Protein AF-A0A5R9IET9-F1 (afdb_monomer_lite)

Foldseek 3Di:
DDDDDDDPPPPPPPCPDPCALVNVFVVQAQHACVVVCCVQQQFDWDDLDPPDIDTDGWDWDWDADPQGKIKIWTHDPRFQKIKIFIAHNVRGTHGIDMDHPRSD

pLDDT: mean 86.08, std 18.04, range [39.84, 98.75]

Organism: NCBI:txid2020715

Sequence (104 aa):
MVSVLLIFSFLSACVSQIATIDEHVSSYIGKPISQVQELYLTPQRASIGFFESKVFAWSEEQKKFENGDTLYSYTNPYKDCVINWVADKNNIIISGSYLGDGCG

Secondary structure (DSSP, 8-state):
--------------------HHHHHHTTTTSBHHHHHHHHHS-EEEEEETTEEEEE-PEEEEEE-TTS-EEEEEE-SSSS-EEEEEE-TTSBEEEEEEESGGG-

Structure (mmCIF, N/CA/C/O backbone):
data_AF-A0A5R9IET9-F1
#
_entry.id   AF-A0A5R9IET9-F1
#
loop_
_atom_site.group_PDB
_atom_site.id
_atom_site.type_symbol
_atom_site.label_atom_id
_atom_site.label_alt_id
_atom_site.label_comp_id
_atom_site.label_asym_id
_atom_site.label_entity_id
_atom_site.label_seq_id
_atom_site.pdbx_PDB_ins_code
_atom_site.Cartn_x
_atom_site.Cartn_y
_atom_site.Cartn_z
_atom_site.occupancy
_atom_site.B_iso_or_equiv
_atom_site.auth_seq_id
_atom_site.auth_comp_id
_atom_site.auth_asym_id
_atom_site.auth_atom_id
_atom_site.pdbx_PDB_model_num
ATOM 1 N N . MET A 1 1 ? 22.419 -62.515 11.029 1.00 39.84 1 MET A N 1
ATOM 2 C CA . MET A 1 1 ? 23.284 -61.878 10.015 1.00 39.84 1 MET A CA 1
ATOM 3 C C . MET A 1 1 ? 22.512 -60.737 9.382 1.00 39.84 1 MET A C 1
ATOM 5 O O . MET A 1 1 ? 21.313 -60.862 9.196 1.00 39.84 1 MET A O 1
ATOM 9 N N . VAL A 1 2 ? 23.228 -59.634 9.198 1.00 44.53 2 VAL A N 1
ATOM 10 C CA . VAL A 1 2 ? 22.842 -58.260 8.843 1.00 44.53 2 VAL A CA 1
ATOM 11 C C . VAL A 1 2 ? 21.641 -58.137 7.895 1.00 44.53 2 VAL A C 1
ATOM 13 O O . VAL A 1 2 ? 21.699 -58.626 6.773 1.00 44.53 2 VAL A O 1
ATOM 16 N N . SER A 1 3 ? 20.603 -57.408 8.321 1.00 40.84 3 SER A N 1
ATOM 17 C CA . SER A 1 3 ? 19.597 -56.846 7.414 1.00 40.84 3 SER A CA 1
ATOM 18 C C . SER A 1 3 ? 19.834 -55.340 7.311 1.00 40.84 3 SER A C 1
ATOM 20 O O . SER A 1 3 ? 19.934 -54.642 8.319 1.00 40.84 3 SER A O 1
ATOM 22 N N . VAL A 1 4 ? 20.030 -54.894 6.077 1.00 49.91 4 VAL A N 1
ATOM 23 C CA . VAL A 1 4 ? 20.522 -53.577 5.660 1.00 49.91 4 VAL A CA 1
ATOM 24 C C . VAL A 1 4 ? 19.440 -52.493 5.797 1.00 49.91 4 VAL A C 1
ATOM 26 O O . VAL A 1 4 ? 18.257 -52.761 5.605 1.00 49.91 4 VAL A O 1
ATOM 29 N N . LEU A 1 5 ? 19.896 -51.281 6.146 1.00 49.50 5 LEU A N 1
ATOM 30 C CA . LEU A 1 5 ? 19.190 -49.994 6.259 1.00 49.50 5 LEU A CA 1
ATOM 31 C C . LEU A 1 5 ? 18.113 -49.729 5.195 1.00 49.50 5 LEU A C 1
ATOM 33 O O . LEU A 1 5 ? 18.362 -49.954 4.017 1.00 49.50 5 LEU A O 1
ATOM 37 N N . LEU A 1 6 ? 17.064 -48.999 5.595 1.00 47.28 6 LEU A N 1
ATOM 38 C CA . LEU A 1 6 ? 16.492 -47.900 4.804 1.00 47.28 6 LEU A CA 1
ATOM 39 C C . LEU A 1 6 ? 15.955 -46.822 5.762 1.00 47.28 6 LEU A C 1
ATOM 41 O O . LEU A 1 6 ? 14.815 -46.861 6.218 1.00 47.28 6 LEU A O 1
ATOM 45 N N . ILE A 1 7 ? 16.821 -45.868 6.104 1.00 54.91 7 ILE A N 1
ATOM 46 C CA . ILE A 1 7 ? 16.423 -44.611 6.739 1.00 54.91 7 ILE A CA 1
ATOM 47 C C . ILE A 1 7 ? 15.775 -43.778 5.632 1.00 54.91 7 ILE A C 1
ATOM 49 O O . ILE A 1 7 ? 16.470 -43.262 4.758 1.00 54.91 7 ILE A O 1
ATOM 53 N N . PHE A 1 8 ? 14.446 -43.675 5.637 1.00 50.19 8 PHE A N 1
ATOM 54 C CA . PHE A 1 8 ? 13.748 -42.680 4.830 1.00 50.19 8 PHE A CA 1
ATOM 55 C C . PHE A 1 8 ? 13.926 -41.317 5.495 1.00 50.19 8 PHE A C 1
ATOM 57 O O . PHE A 1 8 ? 13.132 -40.882 6.327 1.00 50.19 8 PHE A O 1
ATOM 64 N N . SER A 1 9 ? 15.017 -40.655 5.130 1.00 49.50 9 SER A N 1
ATOM 65 C CA . SER A 1 9 ? 15.202 -39.227 5.326 1.00 49.50 9 SER A CA 1
ATOM 66 C C . SER A 1 9 ? 14.137 -38.511 4.496 1.00 49.50 9 SER A C 1
ATOM 68 O O . SER A 1 9 ? 14.332 -38.275 3.304 1.00 49.50 9 SER A O 1
ATOM 70 N N . PHE A 1 10 ? 12.997 -38.167 5.098 1.00 48.56 10 PHE A N 1
ATOM 71 C CA . PHE A 1 10 ? 12.159 -37.113 4.539 1.00 48.56 10 PHE A CA 1
ATOM 72 C C . PHE A 1 10 ? 12.942 -35.810 4.677 1.00 48.56 10 PHE A C 1
ATOM 74 O O . PHE A 1 10 ? 12.880 -35.115 5.687 1.00 48.56 10 PHE A O 1
ATOM 81 N N . LEU A 1 11 ? 13.734 -35.516 3.648 1.00 50.78 11 LEU A N 1
ATOM 82 C CA . LEU A 1 11 ? 14.137 -34.164 3.320 1.00 50.78 11 LEU A CA 1
ATOM 83 C C . LEU A 1 11 ? 12.828 -33.401 3.100 1.00 50.78 11 LEU A C 1
ATOM 85 O O . LEU A 1 11 ? 12.227 -33.496 2.030 1.00 50.78 11 LEU A O 1
ATOM 89 N N . SER A 1 12 ? 12.340 -32.703 4.127 1.00 56.66 12 SER A N 1
ATOM 90 C CA . SER A 1 12 ? 11.349 -31.655 3.930 1.00 56.66 12 SER A CA 1
ATOM 91 C C . SER A 1 12 ? 12.040 -30.603 3.077 1.00 56.66 12 SER A C 1
ATOM 93 O O . SER A 1 12 ? 12.797 -29.772 3.580 1.00 56.66 12 SER A O 1
ATOM 95 N N . ALA A 1 13 ? 11.879 -30.723 1.762 1.00 50.06 13 ALA A N 1
ATOM 96 C CA . ALA A 1 13 ? 12.290 -29.702 0.829 1.00 50.06 13 ALA A CA 1
ATOM 97 C C . ALA A 1 13 ? 11.670 -28.392 1.319 1.00 50.06 13 ALA A C 1
ATOM 99 O O . ALA A 1 13 ? 10.448 -28.288 1.434 1.00 50.06 13 ALA A O 1
ATOM 100 N N . CYS A 1 14 ? 12.518 -27.424 1.669 1.00 52.06 14 CYS A N 1
ATOM 101 C CA . CYS A 1 14 ? 12.099 -26.045 1.814 1.00 52.06 14 CYS A CA 1
ATOM 102 C C . CYS A 1 14 ? 11.454 -25.656 0.488 1.00 52.06 14 CYS A C 1
ATOM 104 O O . CYS A 1 14 ? 12.145 -25.404 -0.498 1.00 52.06 14 CYS A O 1
ATOM 106 N N . VAL A 1 15 ? 10.126 -25.639 0.452 1.00 50.50 15 VAL A N 1
ATOM 107 C CA . VAL A 1 15 ? 9.406 -24.892 -0.563 1.00 50.50 15 VAL A CA 1
ATOM 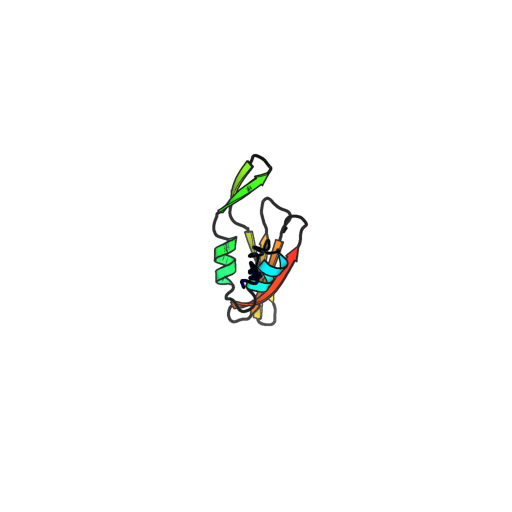108 C C . VAL A 1 15 ? 9.645 -23.439 -0.173 1.00 50.50 15 VAL A C 1
ATOM 110 O O . VAL A 1 15 ? 8.887 -22.859 0.595 1.00 50.50 15 VAL A O 1
ATOM 113 N N . SER A 1 16 ? 10.761 -22.855 -0.612 1.00 48.75 16 SER A N 1
ATOM 114 C CA . SER A 1 16 ? 10.888 -21.400 -0.702 1.00 48.75 16 SER A CA 1
ATOM 115 C C . SER A 1 16 ? 9.916 -20.965 -1.792 1.00 48.75 16 SER A C 1
ATOM 117 O O . SER A 1 16 ? 10.279 -20.794 -2.954 1.00 48.75 16 SER A O 1
ATOM 119 N N . GLN A 1 17 ? 8.643 -20.964 -1.407 1.00 46.19 17 GLN A N 1
ATOM 120 C CA . GLN A 1 17 ? 7.504 -20.617 -2.223 1.00 46.19 17 GLN A CA 1
ATOM 121 C C . GLN A 1 17 ? 7.678 -19.148 -2.579 1.00 46.19 17 GLN A C 1
ATOM 123 O O . GLN A 1 17 ? 7.909 -18.312 -1.705 1.00 46.19 17 GLN A O 1
ATOM 128 N N . ILE A 1 18 ? 7.657 -18.862 -3.877 1.00 50.19 18 ILE A N 1
ATOM 129 C CA . ILE A 1 18 ? 7.484 -17.513 -4.403 1.00 50.19 18 ILE A CA 1
ATOM 130 C C . ILE A 1 18 ? 6.270 -16.952 -3.669 1.00 50.19 18 ILE A C 1
ATOM 132 O O . ILE A 1 18 ? 5.167 -17.455 -3.880 1.00 50.19 18 ILE A O 1
ATOM 136 N N . ALA A 1 19 ? 6.496 -16.005 -2.756 1.00 61.06 19 ALA A N 1
ATOM 137 C CA . ALA A 1 19 ? 5.411 -15.367 -2.037 1.00 61.06 19 ALA A CA 1
ATOM 138 C C . ALA A 1 19 ? 4.520 -14.709 -3.090 1.00 61.06 19 ALA A C 1
ATOM 140 O O . ALA A 1 19 ? 4.962 -13.813 -3.812 1.00 61.06 19 ALA A O 1
ATOM 141 N N . THR A 1 20 ? 3.308 -15.224 -3.244 1.00 83.94 20 THR A N 1
ATOM 142 C CA . THR A 1 20 ? 2.335 -14.662 -4.182 1.00 83.94 20 THR A CA 1
ATOM 143 C C . THR A 1 20 ? 1.965 -13.251 -3.731 1.00 83.94 20 THR A C 1
ATOM 145 O O . THR A 1 20 ? 2.070 -12.923 -2.547 1.00 83.94 20 THR A O 1
ATOM 148 N N . ILE A 1 21 ? 1.508 -12.395 -4.648 1.00 90.50 21 ILE A N 1
ATOM 149 C CA . ILE A 1 21 ? 1.015 -11.068 -4.257 1.00 90.50 21 ILE A CA 1
ATOM 150 C C . ILE A 1 21 ? -0.136 -11.174 -3.234 1.00 90.50 21 ILE A C 1
ATOM 152 O O . ILE A 1 21 ? -0.236 -10.340 -2.338 1.00 90.50 21 ILE A O 1
ATOM 156 N N . ASP A 1 22 ? -0.934 -12.246 -3.287 1.00 90.19 22 ASP A N 1
ATOM 157 C CA . ASP A 1 22 ? -1.962 -12.562 -2.288 1.00 90.19 22 ASP A CA 1
ATOM 158 C C . ASP A 1 22 ? -1.374 -12.820 -0.891 1.00 90.19 22 ASP A C 1
ATOM 160 O O . ASP A 1 22 ? -1.867 -12.292 0.109 1.00 90.19 22 ASP A O 1
ATOM 164 N N . GLU A 1 23 ? -0.306 -13.614 -0.795 1.00 92.38 23 GLU A N 1
ATOM 165 C CA . GLU A 1 23 ? 0.412 -13.854 0.464 1.00 92.38 23 GLU A CA 1
ATOM 166 C C . GLU A 1 23 ? 1.070 -12.573 0.972 1.00 92.38 23 GLU A C 1
ATOM 168 O O . GLU A 1 23 ? 0.981 -12.255 2.159 1.00 92.38 23 GLU A O 1
ATOM 173 N N . HIS A 1 24 ? 1.677 -11.798 0.071 1.00 92.81 24 HIS A N 1
ATOM 174 C CA . HIS A 1 24 ? 2.251 -10.501 0.406 1.00 92.81 24 HIS A CA 1
ATOM 175 C C . HIS A 1 24 ? 1.188 -9.589 1.020 1.00 92.81 24 HIS A C 1
ATOM 177 O O . HIS A 1 24 ? 1.384 -9.086 2.125 1.00 92.81 24 HIS A O 1
ATOM 183 N N . VAL A 1 25 ? 0.030 -9.448 0.369 1.00 95.06 25 VAL A N 1
ATOM 184 C CA . VAL A 1 25 ? -1.061 -8.597 0.853 1.00 95.06 25 VAL A CA 1
ATOM 185 C C . VAL A 1 25 ? -1.681 -9.140 2.152 1.00 95.06 25 VAL A C 1
ATOM 187 O O . VAL A 1 25 ? -1.876 -8.422 3.130 1.00 95.06 25 VAL A O 1
ATOM 190 N N . SER A 1 26 ? -1.952 -10.434 2.250 1.00 94.44 26 SER A N 1
ATOM 191 C CA . SER A 1 26 ? -2.514 -10.987 3.491 1.00 94.44 26 SER A CA 1
ATOM 192 C C . SER A 1 26 ? -1.547 -10.903 4.684 1.00 94.44 26 SER A C 1
ATOM 194 O O . SER A 1 26 ? -1.997 -10.767 5.823 1.00 94.44 26 SER A O 1
ATOM 196 N N . SER A 1 27 ? -0.228 -10.894 4.453 1.00 96.00 27 SER A N 1
ATOM 197 C CA . SER A 1 27 ? 0.783 -10.864 5.523 1.00 96.00 27 SER A CA 1
ATOM 198 C C . SER A 1 27 ? 0.857 -9.560 6.334 1.00 96.00 27 SER A C 1
ATOM 200 O O . SER A 1 27 ? 1.471 -9.550 7.407 1.00 96.00 27 SER A O 1
ATOM 202 N N . TYR A 1 28 ? 0.257 -8.462 5.856 1.00 96.94 28 TYR A N 1
ATOM 203 C CA . TYR A 1 28 ? 0.217 -7.186 6.587 1.00 96.94 28 TYR A CA 1
ATOM 204 C C . TYR A 1 28 ? -1.103 -6.928 7.316 1.00 96.94 28 TYR A C 1
ATOM 206 O O . TYR A 1 28 ? -1.194 -5.948 8.054 1.00 96.94 28 TYR A O 1
ATOM 214 N N . ILE A 1 29 ? -2.110 -7.797 7.183 1.00 97.81 29 ILE A N 1
ATOM 215 C CA . ILE A 1 29 ? -3.336 -7.671 7.979 1.00 97.81 29 ILE A CA 1
ATOM 216 C C . ILE A 1 29 ? -2.991 -7.747 9.474 1.00 97.81 29 ILE A C 1
ATOM 218 O O . ILE A 1 29 ? -2.228 -8.606 9.914 1.00 97.81 29 ILE A O 1
ATOM 222 N N . GLY A 1 30 ? -3.532 -6.815 10.259 1.00 98.12 30 GLY A N 1
ATOM 223 C CA . GLY A 1 30 ? -3.239 -6.652 11.683 1.00 98.12 30 GLY A CA 1
ATOM 224 C C . GLY A 1 30 ? -1.947 -5.887 11.988 1.00 98.12 30 GLY A C 1
ATOM 225 O O . GLY A 1 30 ? -1.649 -5.655 13.160 1.00 98.12 30 GLY A O 1
ATOM 226 N N . LYS A 1 31 ? -1.178 -5.465 10.974 1.00 98.38 31 LYS A N 1
ATOM 227 C CA . LYS A 1 31 ? 0.029 -4.648 11.160 1.00 98.38 31 LYS A CA 1
ATOM 228 C C . LYS A 1 31 ? -0.274 -3.150 11.055 1.00 98.38 31 LYS A C 1
ATOM 230 O O . LYS A 1 31 ? -1.258 -2.765 10.425 1.00 98.38 31 LYS A O 1
ATOM 235 N N . PRO A 1 32 ? 0.578 -2.284 11.631 1.00 98.56 32 PRO A N 1
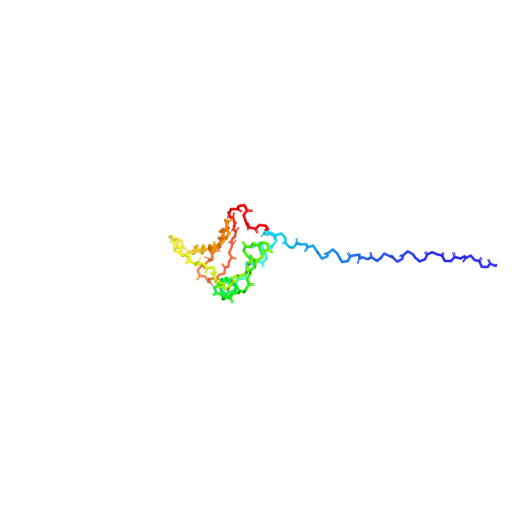ATOM 236 C CA . PRO A 1 32 ? 0.487 -0.847 11.410 1.00 98.56 32 PRO A CA 1
ATOM 237 C C . PRO A 1 32 ? 0.723 -0.482 9.940 1.00 98.56 32 PRO A C 1
ATOM 239 O O . PRO A 1 32 ? 1.659 -0.997 9.320 1.00 98.56 32 PRO A O 1
ATOM 242 N N . ILE A 1 33 ? -0.050 0.472 9.412 1.00 98.38 33 ILE A N 1
ATOM 243 C CA . ILE A 1 33 ? 0.124 0.985 8.041 1.00 98.38 33 ILE A CA 1
ATOM 244 C C . ILE A 1 33 ? 1.525 1.565 7.800 1.00 98.38 33 ILE A C 1
ATOM 246 O O . ILE A 1 33 ? 2.028 1.521 6.681 1.00 98.38 33 ILE A O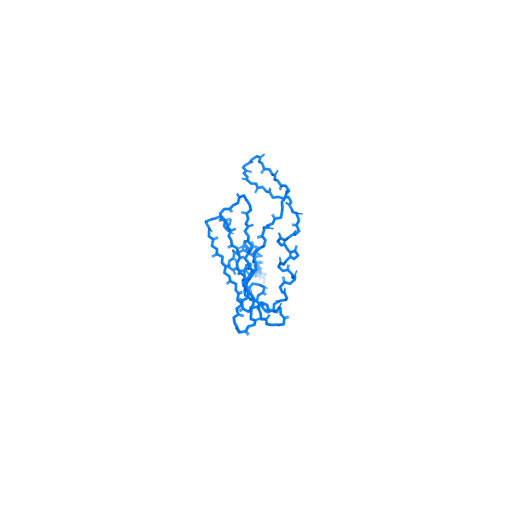 1
ATOM 250 N N . SER A 1 34 ? 2.208 2.026 8.852 1.00 98.19 34 SER A N 1
ATOM 251 C CA . SER A 1 34 ? 3.568 2.562 8.753 1.00 98.19 34 SER A CA 1
ATOM 252 C C . SER A 1 34 ? 4.578 1.561 8.184 1.00 98.19 34 SER A C 1
ATOM 254 O O . SER A 1 34 ? 5.517 1.981 7.519 1.00 98.19 34 SER A O 1
ATOM 256 N N . GLN A 1 35 ? 4.377 0.250 8.372 1.00 97.75 35 GLN A N 1
ATOM 257 C CA . GLN A 1 35 ? 5.257 -0.764 7.772 1.00 97.75 35 GLN A CA 1
ATOM 258 C C . GLN A 1 35 ? 5.089 -0.849 6.251 1.00 97.75 35 GLN A C 1
ATOM 260 O O . GLN A 1 35 ? 6.053 -1.072 5.523 1.00 97.75 35 GLN A O 1
ATOM 265 N N . VAL A 1 36 ? 3.861 -0.671 5.764 1.00 96.81 36 VAL A N 1
ATOM 266 C CA . VAL A 1 36 ? 3.556 -0.617 4.330 1.00 96.81 36 VAL A CA 1
ATOM 267 C C . VAL A 1 36 ? 4.090 0.686 3.736 1.00 96.81 36 VAL A C 1
ATOM 269 O O . VAL A 1 36 ? 4.715 0.666 2.679 1.00 96.81 36 VAL A O 1
ATOM 272 N N . GLN A 1 37 ? 3.921 1.808 4.438 1.00 97.25 37 GLN A N 1
ATOM 273 C CA . GLN A 1 37 ? 4.490 3.094 4.033 1.00 97.25 37 GLN A CA 1
ATOM 274 C C . GLN A 1 37 ? 6.010 3.023 3.911 1.00 97.25 37 GLN A C 1
ATOM 276 O O . GLN A 1 37 ? 6.558 3.434 2.893 1.00 97.25 37 GLN A O 1
ATOM 281 N N . GLU A 1 38 ? 6.688 2.453 4.908 1.00 96.12 38 GLU A N 1
ATOM 282 C CA . GLU A 1 38 ? 8.135 2.244 4.868 1.00 96.12 38 GLU A CA 1
ATOM 283 C C . GLU A 1 38 ? 8.541 1.381 3.669 1.00 96.12 38 GLU A C 1
ATOM 285 O O . GLU A 1 38 ? 9.476 1.735 2.953 1.00 96.12 38 GLU A O 1
ATOM 290 N N . LEU A 1 39 ? 7.810 0.301 3.386 1.00 94.31 39 LEU A N 1
ATOM 291 C CA . LEU A 1 39 ? 8.093 -0.567 2.244 1.00 94.31 39 LEU A CA 1
ATOM 292 C C . LEU A 1 39 ? 7.954 0.153 0.891 1.00 94.31 39 LEU A C 1
ATOM 294 O O . LEU A 1 39 ? 8.823 0.017 0.030 1.00 94.31 39 LEU A O 1
ATOM 298 N N 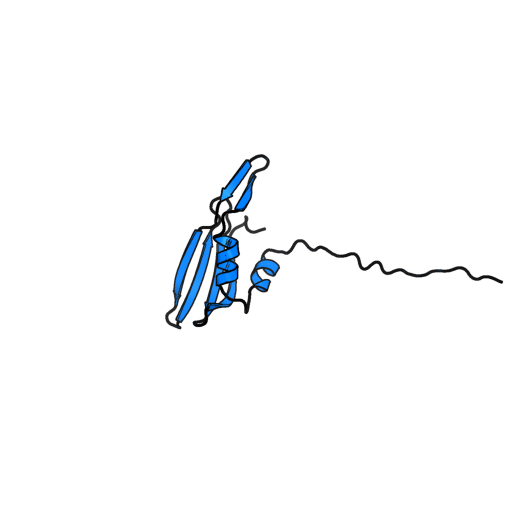. TYR A 1 40 ? 6.854 0.876 0.672 1.00 94.75 40 TYR A N 1
ATOM 299 C CA . TYR A 1 40 ? 6.501 1.391 -0.657 1.00 94.75 40 TYR A CA 1
ATOM 300 C C . TYR A 1 40 ? 7.020 2.799 -0.941 1.00 94.75 40 TYR A C 1
ATOM 302 O O . TYR A 1 40 ? 7.302 3.120 -2.098 1.00 94.75 40 TYR A O 1
ATOM 310 N N . LEU A 1 41 ? 7.174 3.630 0.091 1.00 95.31 41 LEU A N 1
ATOM 311 C CA . LEU A 1 41 ? 7.662 5.003 -0.051 1.00 95.31 41 LEU A CA 1
ATOM 312 C C . LEU A 1 41 ? 9.187 5.103 0.042 1.00 95.31 41 LEU A C 1
ATOM 314 O O . LEU A 1 41 ? 9.749 6.138 -0.319 1.00 95.31 41 LEU A O 1
ATOM 318 N N . THR A 1 42 ? 9.874 4.039 0.469 1.00 95.12 42 THR A N 1
ATOM 319 C CA . THR A 1 42 ? 11.338 3.985 0.423 1.00 95.12 42 THR A CA 1
ATOM 320 C C . THR A 1 42 ? 11.809 3.763 -1.017 1.00 95.12 42 THR A C 1
ATOM 322 O O . THR A 1 42 ? 11.446 2.757 -1.634 1.00 95.12 42 THR A O 1
ATOM 325 N N . PRO A 1 43 ? 12.647 4.659 -1.579 1.00 92.56 43 PRO A N 1
ATOM 326 C CA . PRO A 1 43 ? 13.199 4.465 -2.910 1.00 92.56 43 PRO A CA 1
ATOM 327 C C . PRO A 1 43 ? 14.046 3.196 -2.979 1.00 92.56 43 PRO A C 1
ATOM 329 O O . PRO A 1 43 ? 15.018 3.035 -2.241 1.00 92.56 43 PRO A O 1
ATOM 332 N N . GLN A 1 44 ? 13.715 2.323 -3.919 1.00 87.50 44 GLN A N 1
ATOM 333 C CA . GLN A 1 44 ? 14.416 1.067 -4.142 1.00 87.50 44 GLN A CA 1
ATOM 334 C C . GLN A 1 44 ? 14.806 0.922 -5.607 1.00 87.50 44 GLN A C 1
ATOM 336 O O . GLN A 1 44 ? 14.148 1.445 -6.510 1.00 87.50 44 GLN A O 1
ATOM 341 N N . ARG A 1 45 ? 15.915 0.219 -5.854 1.00 87.62 45 ARG A N 1
ATOM 342 C CA . ARG A 1 45 ? 16.316 -0.146 -7.211 1.00 87.62 45 ARG A CA 1
ATOM 343 C C . ARG A 1 45 ? 15.523 -1.376 -7.633 1.00 87.62 45 ARG A C 1
ATOM 345 O O . ARG A 1 45 ? 15.733 -2.446 -7.073 1.00 87.62 45 ARG A O 1
ATOM 352 N N . ALA A 1 46 ? 14.686 -1.238 -8.652 1.00 85.38 46 ALA A N 1
ATOM 353 C CA . ALA A 1 46 ? 13.964 -2.358 -9.242 1.00 85.38 46 ALA A CA 1
ATOM 354 C C . ALA A 1 46 ? 14.179 -2.417 -10.758 1.00 85.38 46 ALA A C 1
ATOM 356 O O . ALA A 1 46 ? 14.402 -1.397 -11.421 1.00 85.38 46 ALA A O 1
ATOM 357 N N . SER A 1 47 ? 14.148 -3.637 -11.298 1.00 84.00 47 SER A N 1
ATOM 358 C CA . SER A 1 47 ? 14.113 -3.859 -12.743 1.00 84.00 47 SER A CA 1
ATOM 359 C C . SER A 1 47 ? 12.751 -3.418 -13.280 1.00 84.00 47 SER A C 1
ATOM 361 O O . SER A 1 47 ? 11.713 -3.782 -12.727 1.00 84.00 47 SER A O 1
ATOM 363 N N . ILE A 1 48 ? 12.777 -2.624 -14.349 1.00 83.31 48 ILE A N 1
ATOM 364 C CA . ILE A 1 48 ? 11.583 -2.180 -15.085 1.00 83.31 48 ILE A CA 1
ATOM 365 C C . ILE A 1 48 ? 11.531 -2.787 -16.499 1.00 83.31 48 ILE A C 1
ATOM 367 O O . ILE A 1 48 ? 10.657 -2.464 -17.292 1.00 83.31 48 ILE A O 1
ATOM 371 N N . GLY A 1 49 ? 12.480 -3.672 -16.815 1.00 80.38 49 GLY A N 1
ATOM 372 C CA . GLY A 1 49 ? 12.629 -4.342 -18.101 1.00 80.38 49 GLY A CA 1
ATOM 373 C C . GLY A 1 49 ? 13.900 -5.195 -18.140 1.00 80.38 49 GLY A C 1
ATOM 374 O O . GLY A 1 49 ? 14.723 -5.149 -17.225 1.00 80.38 49 GLY A O 1
ATOM 375 N N . PHE A 1 50 ? 14.085 -5.955 -19.224 1.00 78.81 50 PHE A N 1
ATOM 376 C CA . PHE A 1 50 ? 15.141 -6.977 -19.341 1.00 78.81 50 PHE A CA 1
ATOM 377 C C . PHE A 1 50 ? 16.575 -6.431 -19.175 1.00 78.81 50 PHE A C 1
ATOM 379 O O . PHE A 1 50 ? 17.466 -7.158 -18.748 1.00 78.81 50 PHE A O 1
ATOM 386 N N . PHE A 1 51 ? 16.791 -5.143 -19.470 1.00 84.12 51 PHE A N 1
ATOM 387 C CA . PHE A 1 51 ? 18.096 -4.475 -19.360 1.00 84.12 51 PHE A CA 1
ATOM 388 C C . PHE A 1 51 ? 18.037 -3.111 -18.658 1.00 84.12 51 PHE A C 1
ATOM 390 O O . PHE A 1 51 ? 19.019 -2.371 -18.675 1.00 84.12 51 PHE A O 1
ATOM 397 N N . GLU A 1 52 ? 16.907 -2.758 -18.040 1.00 88.12 52 GLU A N 1
ATOM 398 C CA . GLU A 1 52 ? 16.734 -1.453 -17.404 1.00 88.12 52 GLU A CA 1
ATOM 399 C C . GLU A 1 52 ? 16.343 -1.596 -15.932 1.00 88.12 52 GLU A C 1
ATOM 401 O O . GLU A 1 52 ? 15.434 -2.340 -15.561 1.00 88.12 52 GLU A O 1
ATOM 406 N N . SER A 1 53 ? 17.043 -0.843 -15.085 1.00 88.25 53 SER A N 1
ATOM 407 C CA . SER A 1 53 ? 16.716 -0.685 -13.671 1.00 88.25 53 SER A CA 1
ATOM 408 C C . SER A 1 53 ? 16.587 0.792 -13.337 1.00 88.25 53 SER A C 1
ATOM 410 O O . SER A 1 53 ? 17.423 1.592 -13.769 1.00 88.25 53 SER A O 1
ATOM 412 N N . LYS A 1 54 ? 15.597 1.144 -12.520 1.00 90.25 54 LYS A N 1
ATOM 413 C CA . LYS A 1 54 ? 15.423 2.497 -11.982 1.00 90.25 54 LYS A CA 1
ATOM 414 C C . LYS A 1 54 ? 15.412 2.449 -10.465 1.00 90.25 54 LYS A C 1
ATOM 416 O O . LYS A 1 54 ? 15.025 1.447 -9.871 1.00 90.25 54 LYS A O 1
ATOM 421 N N . VAL A 1 55 ? 15.837 3.548 -9.853 1.00 93.31 55 VAL A N 1
ATOM 422 C CA . VAL A 1 55 ? 15.577 3.809 -8.437 1.00 93.31 55 VAL A CA 1
ATOM 423 C C . VAL A 1 55 ? 14.279 4.592 -8.364 1.00 93.31 55 VAL A C 1
ATOM 425 O O . VAL A 1 55 ? 14.186 5.659 -8.970 1.00 93.31 55 VAL A O 1
ATOM 428 N N . PHE A 1 56 ? 13.284 4.058 -7.667 1.00 91.88 56 PHE A N 1
ATOM 429 C CA . PHE A 1 56 ? 12.003 4.729 -7.487 1.00 91.88 56 PHE A CA 1
ATOM 430 C C . PHE A 1 56 ? 11.301 4.283 -6.212 1.00 91.88 56 PHE A C 1
ATOM 432 O O . PHE A 1 56 ? 11.579 3.213 -5.673 1.00 91.88 56 PHE A O 1
ATOM 439 N N . ALA A 1 57 ? 10.384 5.126 -5.756 1.00 94.94 57 ALA A N 1
ATOM 440 C CA . ALA A 1 57 ? 9.379 4.793 -4.762 1.00 94.94 57 ALA A CA 1
ATOM 441 C C . ALA A 1 57 ? 8.011 4.731 -5.449 1.00 94.94 57 ALA A C 1
ATOM 443 O O . ALA A 1 57 ? 7.824 5.290 -6.535 1.00 94.94 57 ALA A O 1
ATOM 444 N N . TRP A 1 58 ? 7.070 4.041 -4.823 1.00 96.50 58 TRP A N 1
ATOM 445 C CA . TRP A 1 58 ? 5.678 4.052 -5.250 1.00 96.50 58 TRP A CA 1
ATOM 446 C C . TRP A 1 58 ? 5.039 5.384 -4.842 1.00 96.50 58 TRP A C 1
ATOM 448 O O . TRP A 1 58 ? 5.515 6.053 -3.923 1.00 96.50 58 TRP A O 1
ATOM 458 N N . SER A 1 59 ? 3.964 5.780 -5.517 1.00 97.12 59 SER A N 1
ATOM 459 C CA . SER A 1 59 ? 3.173 6.949 -5.123 1.00 97.12 59 SER A CA 1
ATOM 460 C C . SER A 1 59 ? 1.998 6.523 -4.250 1.00 97.12 59 SER A C 1
ATOM 462 O O . SER A 1 59 ? 1.280 5.594 -4.617 1.00 97.12 59 SER A O 1
ATOM 464 N N . GLU A 1 60 ? 1.789 7.207 -3.126 1.00 98.19 60 GLU A N 1
ATOM 465 C CA . GLU A 1 60 ? 0.657 6.971 -2.225 1.00 98.19 60 GLU A CA 1
ATOM 466 C C . GLU A 1 60 ? -0.452 8.003 -2.453 1.00 98.19 60 GLU A C 1
ATOM 468 O O . GLU A 1 60 ? -0.200 9.208 -2.495 1.00 98.19 60 GLU A O 1
ATOM 473 N N . GLU A 1 61 ? -1.689 7.521 -2.514 1.00 98.31 61 GLU A N 1
ATOM 474 C CA . GLU A 1 61 ? -2.900 8.325 -2.390 1.00 98.31 61 GLU A CA 1
ATOM 475 C C . GLU A 1 61 ? -3.720 7.849 -1.191 1.00 98.31 61 GLU A C 1
ATOM 477 O O . GLU A 1 61 ? -3.842 6.648 -0.939 1.00 98.31 61 GLU A O 1
ATOM 482 N N . GLN A 1 62 ? -4.308 8.792 -0.452 1.00 98.31 62 GLN A N 1
ATOM 483 C CA . GLN A 1 62 ? -5.108 8.491 0.732 1.00 98.31 62 GLN A CA 1
ATOM 484 C C . GLN A 1 62 ? -6.541 8.990 0.582 1.00 98.31 62 GLN A C 1
ATOM 486 O O . GLN A 1 62 ? -6.784 10.121 0.155 1.00 98.31 62 GLN A O 1
ATOM 491 N N . LYS A 1 63 ? -7.499 8.174 1.023 1.00 98.38 63 LYS A N 1
ATOM 492 C CA . LYS A 1 63 ? -8.910 8.548 1.116 1.00 98.38 63 LYS A CA 1
ATOM 493 C C . LYS A 1 63 ? -9.475 8.135 2.467 1.00 98.38 63 LYS A C 1
ATOM 495 O O . LYS A 1 63 ? -9.510 6.955 2.796 1.00 98.38 63 LYS A O 1
ATOM 500 N N . LYS A 1 64 ? -9.971 9.109 3.228 1.00 98.06 64 LYS A N 1
ATOM 501 C CA . LYS A 1 64 ? -10.675 8.851 4.489 1.00 98.06 64 LYS A CA 1
ATOM 502 C C . LYS A 1 64 ? -12.125 8.462 4.225 1.00 98.06 64 LYS A C 1
ATOM 504 O O . LYS A 1 64 ? -12.796 9.084 3.400 1.00 98.06 64 LYS A O 1
ATOM 509 N N . PHE A 1 65 ? -12.598 7.454 4.940 1.00 97.69 65 PHE A N 1
ATOM 510 C CA . PHE A 1 65 ? -13.993 7.038 4.966 1.00 97.69 65 PHE A CA 1
ATOM 511 C C . PHE A 1 65 ? -14.745 7.724 6.116 1.00 97.69 65 PHE A C 1
ATOM 513 O O . PHE A 1 65 ? -14.148 8.189 7.087 1.00 97.69 65 PHE A O 1
ATOM 520 N N . GLU A 1 66 ? -16.076 7.783 6.020 1.00 97.12 66 GLU A N 1
ATOM 521 C CA . GLU A 1 66 ? -16.930 8.428 7.034 1.00 97.12 66 GLU A CA 1
ATOM 522 C C . GLU A 1 66 ? -16.876 7.727 8.399 1.00 97.12 66 GLU A C 1
ATOM 524 O O . GLU A 1 66 ? -17.056 8.363 9.435 1.00 97.12 66 GLU A O 1
ATOM 529 N N . ASN A 1 67 ? -16.586 6.423 8.412 1.00 95.75 67 ASN A N 1
ATOM 530 C CA . ASN A 1 67 ? -16.441 5.624 9.630 1.00 95.75 67 ASN A CA 1
ATOM 531 C C . ASN A 1 67 ? -15.096 5.846 10.357 1.00 95.75 67 ASN A C 1
ATOM 533 O O . ASN A 1 67 ? -14.886 5.277 11.428 1.00 95.75 67 ASN A O 1
ATOM 537 N N . GLY A 1 68 ? -14.208 6.678 9.803 1.00 96.50 68 GLY A N 1
ATOM 538 C CA . GLY A 1 68 ? -12.890 6.985 10.358 1.00 96.50 68 GLY A CA 1
ATOM 539 C C . GLY A 1 68 ? -11.749 6.111 9.833 1.00 96.50 68 GLY A C 1
ATOM 540 O O . GLY A 1 68 ? -10.595 6.409 10.141 1.00 96.50 68 GLY A O 1
ATOM 541 N N . ASP A 1 69 ? -12.040 5.090 9.027 1.00 98.25 69 ASP A N 1
ATOM 542 C CA . ASP A 1 69 ? -11.019 4.277 8.365 1.00 98.25 69 ASP A CA 1
ATOM 543 C C . ASP A 1 69 ? -10.358 5.064 7.223 1.00 98.25 69 ASP A C 1
ATOM 545 O O . ASP A 1 69 ? -10.905 6.043 6.704 1.00 98.25 69 ASP A O 1
ATOM 549 N N . THR A 1 70 ? -9.170 4.636 6.803 1.00 98.75 70 THR A N 1
ATOM 550 C CA . THR A 1 70 ? -8.439 5.262 5.694 1.00 98.75 70 THR A CA 1
ATOM 551 C C . THR A 1 70 ? -8.007 4.214 4.677 1.00 98.75 70 THR A C 1
ATOM 553 O O . THR A 1 70 ? -7.397 3.207 5.030 1.00 98.75 70 THR A O 1
ATOM 556 N N . LEU A 1 71 ? -8.322 4.462 3.406 1.00 98.50 71 LEU A N 1
ATOM 557 C CA . LEU A 1 71 ? -7.770 3.750 2.260 1.00 98.50 71 LEU A CA 1
ATOM 558 C C . LEU A 1 71 ? -6.433 4.382 1.869 1.00 98.50 71 LEU A C 1
ATOM 560 O O . LEU A 1 71 ? -6.375 5.586 1.622 1.00 98.50 71 LEU A O 1
ATOM 564 N N . TYR A 1 72 ? -5.405 3.553 1.750 1.00 98.56 72 TYR A N 1
ATOM 565 C CA . TYR A 1 72 ? -4.078 3.877 1.243 1.00 98.56 72 TYR A CA 1
ATOM 566 C C . TYR A 1 72 ? -3.872 3.118 -0.065 1.00 98.56 72 TYR A C 1
ATOM 568 O O . TYR A 1 72 ? -3.930 1.890 -0.075 1.00 98.56 72 TYR A O 1
ATOM 576 N N . SER A 1 73 ? -3.652 3.842 -1.157 1.00 98.38 73 SER A N 1
ATOM 577 C CA . SER A 1 73 ? -3.454 3.275 -2.494 1.00 98.38 73 SER A CA 1
ATOM 578 C C . SER A 1 73 ? -2.025 3.551 -2.939 1.00 98.38 73 SER A C 1
ATOM 580 O O . SER A 1 73 ? -1.634 4.710 -3.048 1.00 98.38 73 SER A O 1
ATOM 582 N N . TYR A 1 74 ? -1.244 2.506 -3.191 1.00 97.94 74 TYR A N 1
ATOM 583 C CA . TYR A 1 74 ? 0.138 2.603 -3.651 1.00 97.94 74 TYR A CA 1
ATOM 584 C C . TYR A 1 74 ? 0.209 2.213 -5.118 1.00 97.94 74 TYR A C 1
ATOM 586 O O . TYR A 1 74 ? -0.114 1.081 -5.465 1.00 97.94 74 TYR A O 1
ATOM 594 N N . THR A 1 75 ? 0.679 3.123 -5.966 1.00 97.75 75 THR A N 1
ATOM 595 C CA . THR A 1 75 ? 0.813 2.893 -7.411 1.00 97.75 75 THR A CA 1
ATOM 596 C C . THR A 1 75 ? 2.277 2.758 -7.801 1.00 97.75 75 THR A C 1
ATOM 598 O O . THR A 1 75 ? 3.114 3.589 -7.432 1.00 97.75 75 THR A O 1
ATOM 601 N N . ASN A 1 76 ? 2.596 1.710 -8.561 1.00 95.06 76 ASN A N 1
ATOM 602 C CA . ASN A 1 76 ? 3.922 1.542 -9.133 1.00 95.06 76 ASN A C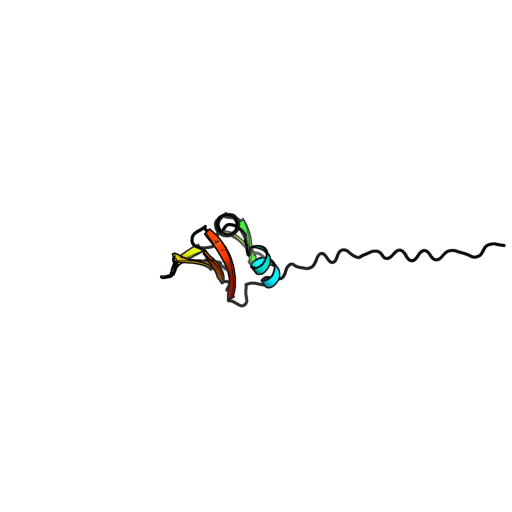A 1
ATOM 603 C C . ASN A 1 76 ? 4.073 2.443 -10.375 1.00 95.06 76 ASN A C 1
ATOM 605 O O . ASN A 1 76 ? 3.292 2.310 -11.312 1.00 95.06 76 ASN A O 1
ATOM 609 N N . PRO A 1 77 ? 5.083 3.325 -10.449 1.00 93.88 77 PRO A N 1
ATOM 610 C CA . PRO A 1 77 ? 5.236 4.234 -11.588 1.00 93.88 77 PRO A CA 1
ATOM 611 C C . PRO A 1 77 ? 5.663 3.554 -12.901 1.00 93.88 77 PRO A C 1
ATOM 613 O O . PRO A 1 77 ? 5.608 4.192 -13.950 1.00 93.88 77 PRO A O 1
ATOM 616 N N . TYR A 1 78 ? 6.112 2.294 -12.867 1.00 92.19 78 TYR A N 1
ATOM 617 C CA . TYR A 1 78 ? 6.647 1.583 -14.039 1.00 92.19 78 TYR A CA 1
ATOM 618 C C . TYR A 1 78 ? 5.978 0.235 -14.320 1.00 92.19 78 TYR A C 1
ATOM 620 O O . TYR A 1 78 ? 6.343 -0.436 -15.284 1.00 92.19 78 TYR A O 1
ATOM 628 N N . LYS A 1 79 ? 5.029 -0.185 -13.484 1.00 90.44 79 LYS A N 1
ATOM 629 C CA . LYS A 1 79 ? 4.256 -1.412 -13.675 1.00 90.44 79 LYS A CA 1
ATOM 630 C C . LYS A 1 79 ? 2.779 -1.092 -13.539 1.00 90.44 79 LYS A C 1
ATOM 632 O O . LYS A 1 79 ? 2.415 -0.259 -12.717 1.00 90.44 79 LYS A O 1
ATOM 637 N N . ASP A 1 80 ? 1.946 -1.805 -14.287 1.00 93.00 80 ASP A N 1
ATOM 638 C CA . ASP A 1 80 ? 0.506 -1.825 -14.042 1.00 93.00 80 ASP A CA 1
ATOM 639 C C . ASP A 1 80 ? 0.229 -2.593 -12.744 1.00 93.00 80 ASP A C 1
ATOM 641 O O . ASP A 1 80 ? -0.042 -3.790 -12.753 1.00 93.00 80 ASP A O 1
ATOM 645 N N . CYS A 1 81 ? 0.450 -1.932 -11.611 1.00 94.56 81 CYS A N 1
ATOM 646 C CA . CYS A 1 81 ? 0.174 -2.488 -10.302 1.00 94.56 81 CYS A CA 1
ATOM 647 C C . CYS A 1 81 ? -0.184 -1.392 -9.303 1.00 94.56 81 CYS A C 1
ATOM 649 O O . CYS A 1 81 ? 0.593 -0.461 -9.061 1.00 94.56 81 CYS A O 1
ATOM 651 N N . VAL A 1 82 ? -1.343 -1.566 -8.680 1.00 97.38 82 VAL A N 1
ATOM 652 C CA . VAL A 1 82 ? -1.834 -0.773 -7.561 1.00 97.38 82 VAL A CA 1
ATOM 653 C C . VAL A 1 82 ? -2.111 -1.710 -6.397 1.00 97.38 82 VAL A C 1
ATOM 655 O O . VAL A 1 82 ? -2.781 -2.726 -6.565 1.00 97.38 82 VAL A O 1
ATOM 658 N N . ILE A 1 83 ? -1.620 -1.364 -5.210 1.00 97.56 83 ILE A N 1
ATOM 659 C CA . ILE A 1 83 ? -1.879 -2.112 -3.978 1.00 97.56 83 ILE A CA 1
ATOM 660 C C . ILE A 1 83 ? -2.619 -1.202 -3.011 1.00 97.56 83 ILE A C 1
ATOM 662 O O . ILE A 1 83 ? -2.174 -0.098 -2.708 1.00 97.56 83 ILE A O 1
ATOM 666 N N . ASN A 1 84 ? -3.755 -1.681 -2.527 1.00 98.12 84 ASN A N 1
ATOM 667 C CA . ASN A 1 84 ? -4.672 -0.945 -1.680 1.00 98.12 84 ASN A CA 1
ATOM 668 C C . ASN A 1 84 ? -4.708 -1.563 -0.289 1.00 98.12 84 ASN A C 1
ATOM 670 O O . ASN A 1 84 ? -4.847 -2.777 -0.151 1.00 98.12 84 ASN A O 1
ATOM 674 N N . TRP A 1 85 ? -4.687 -0.716 0.730 1.00 98.44 85 TRP A N 1
ATOM 675 C CA . TRP A 1 85 ? -4.817 -1.103 2.128 1.00 98.44 85 TRP A CA 1
ATOM 676 C C . TRP A 1 85 ? -5.868 -0.252 2.804 1.00 98.44 85 TRP A C 1
ATOM 678 O O . TRP A 1 85 ? -5.861 0.967 2.664 1.00 98.44 85 TRP A O 1
ATOM 688 N N . VAL A 1 86 ? -6.747 -0.875 3.578 1.00 98.62 86 VAL A N 1
ATOM 689 C CA . VAL A 1 86 ? -7.634 -0.147 4.484 1.00 98.62 86 VAL A CA 1
ATOM 690 C C . VAL A 1 86 ? -7.095 -0.315 5.890 1.00 98.62 86 VAL A C 1
ATOM 692 O O . VAL A 1 86 ? -6.928 -1.447 6.350 1.00 98.62 86 VAL A O 1
ATOM 695 N N . ALA A 1 87 ? -6.834 0.801 6.564 1.00 98.75 87 ALA A N 1
ATOM 696 C CA . ALA A 1 87 ? -6.479 0.820 7.973 1.00 98.75 87 ALA A CA 1
ATOM 697 C C . ALA A 1 87 ? -7.599 1.439 8.811 1.00 98.75 87 ALA A C 1
ATOM 699 O O . ALA A 1 87 ? -8.268 2.379 8.373 1.00 98.75 87 ALA A O 1
ATOM 700 N N . ASP A 1 88 ? -7.784 0.909 10.016 1.00 98.56 88 ASP A N 1
ATOM 701 C CA . ASP A 1 88 ? -8.728 1.443 10.988 1.00 98.56 88 ASP A CA 1
ATOM 702 C C . ASP A 1 88 ? -8.244 2.779 11.585 1.00 98.56 88 ASP A C 1
ATOM 704 O O . ASP A 1 88 ? -7.137 3.259 11.326 1.00 98.56 88 ASP A O 1
ATOM 708 N N . LYS A 1 89 ? -9.057 3.376 12.460 1.00 97.50 89 LYS A N 1
ATOM 709 C CA . LYS A 1 89 ? -8.717 4.611 13.195 1.00 97.50 89 LYS A CA 1
ATOM 710 C C . LYS A 1 89 ? -7.443 4.537 14.056 1.00 97.50 89 LYS A C 1
ATOM 712 O O . LYS A 1 89 ? -6.946 5.576 14.485 1.00 97.50 89 LYS A O 1
ATOM 717 N N . ASN A 1 90 ? -6.939 3.337 14.348 1.00 97.94 90 ASN A N 1
ATOM 718 C CA . ASN A 1 90 ? -5.690 3.118 15.078 1.00 97.94 90 ASN A CA 1
ATOM 719 C C . ASN A 1 90 ? -4.503 2.903 14.125 1.00 97.94 90 ASN A C 1
ATOM 721 O O . ASN A 1 90 ? -3.406 2.572 14.576 1.00 97.94 90 ASN A O 1
ATOM 725 N N . ASN A 1 91 ? -4.711 3.110 12.821 1.00 97.94 91 ASN A N 1
ATOM 726 C CA . ASN A 1 91 ? -3.759 2.858 11.747 1.00 97.94 91 ASN A CA 1
ATOM 727 C C . ASN A 1 91 ? -3.345 1.382 11.631 1.00 97.94 91 ASN A C 1
ATOM 729 O O . ASN A 1 91 ? -2.237 1.089 11.176 1.00 97.94 91 ASN A O 1
ATOM 733 N N . ILE A 1 92 ? -4.218 0.454 12.035 1.00 98.62 92 ILE A N 1
ATOM 734 C CA . ILE A 1 92 ? -4.010 -0.986 11.873 1.00 98.62 92 ILE A CA 1
ATOM 735 C C . ILE A 1 92 ? -4.705 -1.453 10.602 1.00 98.62 92 ILE A C 1
ATOM 737 O O . ILE A 1 92 ? -5.886 -1.188 10.395 1.00 98.62 92 ILE A O 1
ATOM 741 N N . ILE A 1 93 ? -3.975 -2.167 9.751 1.00 98.62 93 ILE A N 1
ATOM 742 C CA . ILE A 1 93 ? -4.489 -2.697 8.491 1.00 98.62 93 ILE A CA 1
ATOM 743 C C . ILE A 1 93 ? -5.546 -3.766 8.780 1.00 98.62 93 ILE A C 1
ATOM 745 O O . ILE A 1 93 ? -5.271 -4.763 9.447 1.00 98.62 93 ILE A O 1
ATOM 749 N N . ILE A 1 94 ? -6.742 -3.580 8.228 1.00 98.44 94 ILE A N 1
ATOM 750 C CA . ILE A 1 94 ? -7.881 -4.497 8.376 1.00 98.44 94 ILE A CA 1
ATOM 751 C C . ILE A 1 94 ? -8.223 -5.236 7.081 1.00 98.44 94 ILE A C 1
ATOM 753 O O . ILE A 1 94 ? -8.831 -6.301 7.125 1.00 98.44 94 ILE A O 1
ATOM 757 N N . SER A 1 95 ? -7.829 -4.697 5.926 1.00 98.12 95 SER A N 1
ATOM 758 C CA . SER A 1 95 ? -7.968 -5.374 4.636 1.00 98.12 95 SER A CA 1
ATOM 759 C C . SER A 1 95 ? -6.937 -4.868 3.634 1.00 98.12 95 SER A C 1
ATOM 761 O O . SER A 1 95 ? -6.409 -3.761 3.775 1.00 98.12 95 SER A O 1
ATOM 763 N N . GLY A 1 96 ? -6.667 -5.683 2.618 1.00 97.19 96 GLY A N 1
ATOM 764 C CA . GLY A 1 96 ? -5.791 -5.340 1.510 1.00 97.19 96 GLY A CA 1
ATOM 765 C C . GLY A 1 96 ? -6.292 -5.950 0.206 1.00 97.19 96 GLY A C 1
ATOM 766 O O . GLY A 1 96 ? -6.989 -6.964 0.211 1.00 97.19 96 GLY A O 1
ATOM 767 N N . SER A 1 97 ? -5.965 -5.312 -0.910 1.00 96.88 97 SER A N 1
ATOM 768 C CA . SER A 1 97 ? -6.256 -5.797 -2.262 1.00 96.88 97 SER A CA 1
ATOM 769 C C . SER A 1 97 ? -5.220 -5.260 -3.245 1.00 96.88 97 SER A C 1
ATOM 771 O O . SER A 1 97 ? -4.448 -4.362 -2.913 1.00 96.88 97 SER A O 1
ATOM 773 N N . TYR A 1 98 ? -5.201 -5.793 -4.458 1.00 96.62 98 TYR A N 1
ATOM 774 C CA . TYR A 1 98 ? -4.336 -5.317 -5.531 1.00 96.62 98 TYR A CA 1
ATOM 775 C C . TYR A 1 98 ? -5.086 -5.325 -6.863 1.00 96.62 98 TYR A C 1
ATOM 777 O O . TYR A 1 98 ? -6.108 -5.996 -7.013 1.00 96.62 98 TYR A O 1
ATOM 785 N N . LEU A 1 99 ? -4.591 -4.540 -7.815 1.00 95.88 99 LEU A N 1
ATOM 786 C CA . LEU A 1 99 ? -5.140 -4.398 -9.157 1.00 95.88 99 LEU A CA 1
ATOM 787 C C . LEU A 1 99 ? -3.999 -4.206 -10.157 1.00 95.88 99 LEU A C 1
ATOM 789 O O . LEU A 1 99 ? -3.073 -3.446 -9.883 1.00 95.88 99 LEU A O 1
ATOM 793 N N . GLY A 1 100 ? -4.121 -4.836 -11.323 1.00 93.69 100 GLY A N 1
ATOM 794 C CA . GLY A 1 100 ? -3.188 -4.693 -12.439 1.00 93.69 100 GLY A CA 1
ATOM 795 C C . GLY A 1 100 ? -2.384 -5.963 -12.699 1.00 93.69 100 GLY A C 1
ATOM 796 O O . GLY A 1 100 ? -2.020 -6.699 -11.776 1.00 93.69 100 GLY A O 1
ATOM 797 N N . ASP A 1 101 ? -2.106 -6.223 -13.975 1.00 90.00 101 ASP A N 1
ATOM 798 C CA . ASP A 1 101 ? -1.461 -7.465 -14.423 1.00 90.00 101 ASP A CA 1
ATOM 799 C C . ASP A 1 101 ? 0.033 -7.520 -14.045 1.00 90.00 101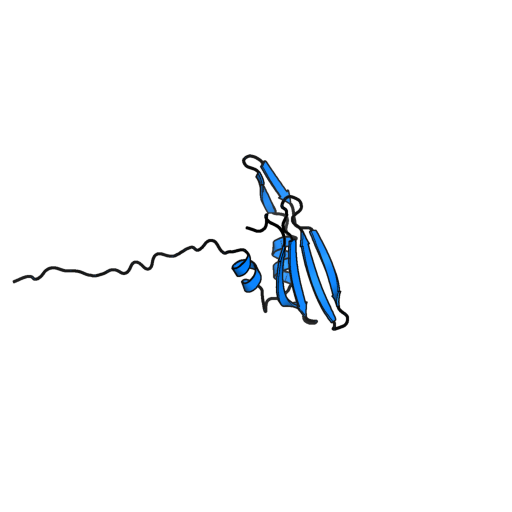 ASP A C 1
ATOM 801 O O . ASP A 1 101 ? 0.668 -8.573 -14.085 1.00 90.00 101 ASP A O 1
ATOM 805 N N . GLY A 1 102 ? 0.613 -6.380 -13.658 1.00 87.12 102 GLY A N 1
ATOM 806 C CA . GLY A 1 102 ? 2.015 -6.227 -13.274 1.00 87.12 102 GLY A CA 1
ATOM 807 C C . GLY A 1 102 ? 2.312 -6.443 -11.788 1.00 87.12 102 GLY A C 1
ATOM 808 O O . GLY A 1 102 ? 3.438 -6.161 -11.368 1.00 87.12 102 GLY A O 1
ATOM 809 N N . CYS A 1 103 ? 1.336 -6.881 -10.985 1.00 87.19 103 CYS A N 1
ATOM 810 C CA . CYS A 1 103 ? 1.523 -7.116 -9.549 1.00 87.19 103 CYS A CA 1
ATOM 811 C C . CYS A 1 103 ? 2.209 -8.448 -9.192 1.00 87.19 103 CYS A C 1
ATOM 813 O O . CYS A 1 103 ? 2.649 -8.598 -8.051 1.00 87.19 103 CYS A O 1
ATOM 815 N N . GLY A 1 104 ? 2.285 -9.391 -10.137 1.00 73.12 104 GLY A N 1
ATOM 816 C CA . GLY A 1 104 ? 2.924 -10.705 -9.974 1.00 73.12 104 GLY A CA 1
ATOM 817 C C . GLY A 1 104 ? 4.400 -10.765 -10.354 1.00 73.12 104 GLY A C 1
ATOM 818 O O . GLY A 1 104 ? 4.917 -9.824 -11.006 1.00 73.12 104 GLY A O 1
#

Radius of gyration: 20.53 Å; chains: 1; bounding box: 40×71×34 Å